Protein AF-A0A4S2RJW4-F1 (afdb_monomer_lite)

Structure (mmCIF, N/CA/C/O backbone):
data_AF-A0A4S2RJW4-F1
#
_entry.id   AF-A0A4S2RJW4-F1
#
loop_
_atom_site.group_PDB
_atom_site.id
_atom_site.type_symbol
_atom_site.label_atom_id
_atom_site.label_alt_id
_atom_site.label_comp_id
_atom_site.label_asym_id
_atom_site.label_entity_id
_atom_site.label_seq_id
_atom_site.pdbx_PDB_ins_code
_atom_site.Cartn_x
_atom_site.Cartn_y
_atom_site.Cartn_z
_atom_site.occupancy
_atom_site.B_iso_or_equiv
_atom_site.auth_seq_id
_atom_site.auth_comp_id
_atom_site.auth_asym_id
_atom_site.auth_atom_id
_atom_site.pdbx_PDB_model_num
ATOM 1 N N . MET A 1 1 ? 20.030 34.247 -15.822 1.00 40.25 1 MET A N 1
ATOM 2 C CA . MET A 1 1 ? 18.973 34.711 -16.744 1.00 40.25 1 MET A CA 1
ATOM 3 C C . MET A 1 1 ? 17.898 33.628 -16.840 1.00 40.25 1 MET A C 1
ATOM 5 O O . MET A 1 1 ? 18.064 32.676 -17.582 1.00 40.25 1 MET A O 1
ATOM 9 N N . LEU A 1 2 ? 16.844 33.732 -16.028 1.00 47.88 2 LEU A N 1
ATOM 10 C CA . LEU A 1 2 ? 15.491 33.231 -16.343 1.00 47.88 2 LEU A CA 1
ATOM 11 C C . LEU A 1 2 ? 14.710 34.426 -16.941 1.00 47.88 2 LEU A C 1
ATOM 13 O O . LEU A 1 2 ? 15.163 35.547 -16.687 1.00 47.88 2 LEU A O 1
ATOM 17 N N . PRO A 1 3 ? 13.548 34.294 -17.625 1.00 50.69 3 PRO A N 1
ATOM 18 C CA . PRO A 1 3 ? 12.750 33.106 -17.976 1.00 50.69 3 PRO A CA 1
ATOM 19 C C . PRO A 1 3 ? 12.239 33.090 -19.447 1.00 50.69 3 PRO A C 1
ATOM 21 O O . PRO A 1 3 ? 12.164 34.117 -20.116 1.00 50.69 3 PRO A O 1
ATOM 24 N N . GLY A 1 4 ? 11.790 31.929 -19.938 1.00 48.94 4 GLY A N 1
ATOM 25 C CA . GLY A 1 4 ? 11.061 31.792 -21.209 1.00 48.94 4 GLY A CA 1
ATOM 26 C C . GLY A 1 4 ? 9.629 31.305 -20.983 1.00 48.94 4 GLY A C 1
ATOM 27 O O . GLY A 1 4 ? 9.409 30.139 -20.680 1.00 48.94 4 GLY A O 1
ATOM 28 N N . MET A 1 5 ? 8.660 32.213 -21.096 1.00 55.56 5 MET A N 1
ATOM 29 C CA . MET A 1 5 ? 7.219 31.961 -20.979 1.00 55.56 5 MET A CA 1
ATOM 30 C C . MET A 1 5 ? 6.632 31.308 -22.247 1.00 55.56 5 MET A C 1
ATOM 32 O O . MET A 1 5 ? 7.030 31.694 -23.340 1.00 55.56 5 MET A O 1
ATOM 36 N N . ARG A 1 6 ? 5.577 30.484 -22.096 1.00 51.50 6 ARG A N 1
ATOM 37 C CA . ARG A 1 6 ? 4.195 30.663 -22.645 1.00 51.50 6 ARG A CA 1
ATOM 38 C C . ARG A 1 6 ? 3.488 29.353 -23.049 1.00 51.50 6 ARG A C 1
ATOM 40 O O . ARG A 1 6 ? 3.748 28.767 -24.086 1.00 51.50 6 ARG A O 1
ATOM 47 N N . ARG A 1 7 ? 2.497 29.014 -22.214 1.00 52.50 7 ARG A N 1
ATOM 48 C CA . ARG A 1 7 ? 1.101 28.592 -22.479 1.00 52.50 7 ARG A CA 1
ATOM 49 C C . ARG A 1 7 ? 0.677 28.161 -23.899 1.00 52.50 7 ARG A C 1
ATOM 51 O O . ARG A 1 7 ? 0.668 28.989 -24.801 1.00 52.50 7 ARG A O 1
ATOM 58 N N . MET A 1 8 ? -0.008 27.013 -23.953 1.00 49.50 8 MET A N 1
ATOM 59 C CA . MET A 1 8 ? -1.307 26.784 -24.633 1.00 49.50 8 MET A CA 1
ATOM 60 C C . MET A 1 8 ? -2.070 25.761 -23.761 1.00 49.50 8 MET A C 1
ATOM 62 O O . MET A 1 8 ? -1.520 24.711 -23.472 1.00 49.50 8 MET A O 1
ATOM 66 N N . ARG A 1 9 ? -3.167 26.055 -23.044 1.00 51.97 9 ARG A N 1
ATOM 67 C CA . ARG A 1 9 ? -4.570 26.258 -23.471 1.00 51.97 9 ARG A CA 1
ATOM 68 C C . ARG A 1 9 ? -5.022 25.324 -24.601 1.00 51.97 9 ARG A C 1
ATOM 70 O O . ARG A 1 9 ? -4.965 25.703 -25.761 1.00 51.97 9 ARG A O 1
ATOM 77 N N . GLY A 1 10 ? -5.545 24.159 -24.217 1.00 41.62 10 GLY A N 1
ATOM 78 C CA . GLY A 1 10 ? -6.416 23.317 -25.035 1.00 41.62 10 GLY A CA 1
ATOM 79 C C . GLY A 1 10 ? -7.712 23.052 -24.272 1.00 41.62 10 GLY A C 1
ATOM 80 O O . GLY A 1 10 ? -7.717 22.330 -23.283 1.00 41.62 10 GLY A O 1
ATOM 81 N N . VAL A 1 11 ? -8.778 23.722 -24.699 1.00 50.44 11 VAL A N 1
ATOM 82 C CA . VAL A 1 11 ? -10.165 23.530 -24.266 1.00 50.44 11 VAL A CA 1
ATOM 83 C C . VAL A 1 11 ? -10.754 22.420 -25.138 1.00 50.44 11 VAL A C 1
ATOM 85 O O . VAL A 1 11 ? -10.668 22.518 -26.359 1.00 50.44 11 VAL A O 1
ATOM 88 N N . GLY A 1 12 ? -11.356 21.397 -24.533 1.00 41.81 12 GLY A N 1
ATOM 89 C CA . GLY A 1 12 ? -12.107 20.351 -25.231 1.00 41.81 12 GLY A CA 1
ATOM 90 C C . GLY A 1 12 ? -13.381 20.031 -24.456 1.00 41.81 12 GLY A C 1
ATOM 91 O O . GLY A 1 12 ? -13.317 19.530 -23.340 1.00 41.81 12 GLY A O 1
ATOM 92 N N . VAL A 1 13 ? -14.520 20.404 -25.032 1.00 50.03 13 VAL A N 1
ATOM 93 C CA . VAL A 1 13 ? -15.886 20.258 -24.508 1.00 50.03 13 VAL A CA 1
ATOM 94 C C . VAL A 1 13 ? -16.549 19.029 -25.148 1.00 50.03 13 VAL A C 1
ATOM 96 O O . VAL A 1 13 ? -16.208 18.695 -26.280 1.00 50.03 13 VAL A O 1
ATOM 99 N N . ALA A 1 14 ? -17.575 18.497 -24.463 1.00 43.53 14 ALA A N 1
ATOM 100 C CA . ALA A 1 14 ? -18.680 17.636 -24.942 1.00 43.53 14 ALA A CA 1
ATOM 101 C C . ALA A 1 14 ? -18.498 16.118 -24.684 1.00 43.53 14 ALA A C 1
ATOM 103 O O . ALA A 1 14 ? -17.388 15.616 -24.754 1.00 43.53 14 ALA A O 1
ATOM 104 N N . ALA A 1 15 ? -19.516 15.307 -24.366 1.00 46.59 15 ALA A N 1
ATOM 105 C CA . ALA A 1 15 ? -20.969 15.487 -24.316 1.00 46.59 15 ALA A CA 1
ATOM 106 C C . ALA A 1 15 ? -21.616 14.466 -23.349 1.00 46.59 15 ALA A C 1
ATOM 108 O O . ALA A 1 15 ? -21.033 13.437 -23.018 1.00 46.59 15 ALA A O 1
ATOM 109 N N . VAL A 1 16 ? -22.850 14.773 -22.948 1.00 46.12 16 VAL A N 1
ATOM 110 C CA . VAL A 1 16 ? -23.788 13.999 -22.119 1.00 46.12 16 VAL A CA 1
ATOM 111 C C . VAL A 1 16 ? -24.336 12.769 -22.858 1.00 46.12 16 VAL A C 1
ATOM 113 O O . VAL A 1 16 ? -24.681 12.871 -24.032 1.00 46.12 16 VAL A O 1
ATOM 116 N N . ALA A 1 17 ? -24.554 11.663 -22.138 1.00 47.47 17 ALA A N 1
ATOM 117 C CA . ALA A 1 17 ? -25.545 10.647 -22.503 1.00 47.47 17 ALA A CA 1
ATOM 118 C C . ALA A 1 17 ? -26.262 10.126 -21.243 1.00 47.47 17 ALA A C 1
ATOM 120 O O . ALA A 1 17 ? -25.708 9.361 -20.458 1.00 47.47 17 ALA A O 1
ATOM 121 N N . VAL A 1 18 ? -27.503 10.581 -21.051 1.00 50.72 18 VAL A N 1
ATOM 122 C CA . VAL A 1 18 ? -28.473 10.034 -20.095 1.00 50.72 18 VAL A CA 1
ATOM 123 C C . VAL A 1 18 ? -29.202 8.893 -20.796 1.00 50.72 18 VAL A C 1
ATOM 125 O O . VAL A 1 18 ? -29.827 9.115 -21.830 1.00 50.72 18 VAL A O 1
ATOM 128 N N . LEU A 1 19 ? -29.152 7.691 -20.227 1.00 49.16 19 LEU A N 1
ATOM 129 C CA . LEU A 1 19 ? -30.024 6.584 -20.611 1.00 49.16 19 LEU A CA 1
ATOM 130 C C . LEU A 1 19 ? -30.984 6.304 -19.458 1.00 49.16 19 LEU A C 1
ATOM 132 O O . LEU A 1 19 ? -30.625 5.700 -18.452 1.00 49.16 19 LEU A O 1
ATOM 136 N N . ALA A 1 20 ? -32.209 6.789 -19.635 1.00 49.47 20 ALA A N 1
ATOM 137 C CA . ALA A 1 20 ? -33.385 6.367 -18.899 1.00 49.47 20 ALA A CA 1
ATOM 138 C C . ALA A 1 20 ? -34.100 5.275 -19.712 1.00 49.47 20 ALA A C 1
ATOM 140 O O . ALA A 1 20 ? -34.496 5.515 -20.849 1.00 49.47 20 ALA A O 1
ATOM 141 N N . LEU A 1 21 ? -34.271 4.098 -19.116 1.00 50.09 21 LEU A N 1
ATOM 142 C CA . LEU A 1 21 ? -35.228 3.041 -19.468 1.00 50.09 21 LEU A CA 1
ATOM 143 C C . LEU A 1 21 ? -35.521 2.314 -18.146 1.00 50.09 21 LEU A C 1
ATOM 145 O O . LEU A 1 21 ? -34.590 2.027 -17.407 1.00 50.09 21 LEU A O 1
ATOM 149 N N . GLY A 1 22 ? -36.735 1.983 -17.732 1.00 41.41 22 GLY A N 1
ATOM 150 C CA . GLY A 1 22 ? -38.061 2.063 -18.322 1.00 41.41 22 GLY A CA 1
ATOM 151 C C . GLY A 1 22 ? -39.036 1.485 -17.285 1.00 41.41 22 GLY A C 1
ATOM 152 O O . GLY A 1 22 ? -38.654 0.670 -16.447 1.00 41.41 22 GLY A O 1
ATOM 153 N N . VAL A 1 23 ? -40.275 1.964 -17.307 1.00 56.31 23 VAL A N 1
ATOM 154 C CA . VAL A 1 23 ? -41.357 1.644 -16.365 1.00 56.31 23 VAL A CA 1
ATOM 155 C C . VAL A 1 23 ? -42.268 0.580 -16.987 1.00 56.31 23 VAL A C 1
ATOM 157 O O . VAL A 1 23 ? -42.657 0.758 -18.137 1.00 56.31 23 VAL A O 1
ATOM 160 N N . ALA A 1 24 ? -42.626 -0.474 -16.243 1.00 46.38 24 ALA A N 1
ATOM 161 C CA . ALA A 1 24 ? -43.830 -1.329 -16.372 1.00 46.38 24 ALA A CA 1
ATOM 162 C C . ALA A 1 24 ? -43.692 -2.499 -15.371 1.00 46.38 24 ALA A C 1
ATOM 164 O O . ALA A 1 24 ? -42.588 -2.996 -15.198 1.00 46.38 24 ALA A O 1
ATOM 165 N N . GLY A 1 25 ? -44.690 -3.035 -14.667 1.00 36.84 25 GLY A N 1
ATOM 166 C CA . GLY A 1 25 ? -46.138 -2.842 -14.559 1.00 36.84 25 GLY A CA 1
ATOM 167 C C . GLY A 1 25 ? -46.614 -3.680 -13.346 1.00 36.84 25 GLY A C 1
ATOM 168 O O . GLY A 1 25 ? -45.944 -4.631 -12.961 1.00 36.84 25 GLY A O 1
ATOM 169 N N . CYS A 1 26 ? -47.595 -3.193 -12.583 1.00 50.16 26 CYS A N 1
ATOM 170 C CA . CYS A 1 26 ? -48.993 -3.660 -12.551 1.00 50.16 26 CYS A CA 1
ATOM 171 C C . CYS A 1 26 ? -49.240 -4.931 -11.707 1.00 50.16 26 CYS A C 1
ATOM 173 O O . CYS A 1 26 ? -48.779 -6.017 -12.036 1.00 50.16 26 CYS A O 1
ATOM 175 N N . GLY A 1 27 ? -50.023 -4.767 -10.637 1.00 34.81 27 GLY A N 1
ATOM 176 C CA . GLY A 1 27 ? -50.526 -5.844 -9.787 1.00 34.81 27 GLY A CA 1
ATOM 177 C C . GLY A 1 27 ? -51.218 -5.283 -8.547 1.00 34.81 27 GLY A C 1
ATOM 178 O O . GLY A 1 27 ? -50.637 -5.271 -7.467 1.00 34.81 27 GLY A O 1
ATOM 179 N N . SER A 1 28 ? -52.428 -4.749 -8.718 1.00 48.97 28 SER A N 1
ATOM 180 C CA . SER A 1 28 ? -53.352 -4.482 -7.613 1.00 48.97 28 SER A CA 1
ATOM 181 C C . SER A 1 28 ? -53.878 -5.809 -7.071 1.00 48.97 28 SER A C 1
ATOM 183 O O . SER A 1 28 ? -54.296 -6.628 -7.877 1.00 48.97 28 SER A O 1
ATOM 185 N N . ASP A 1 29 ? -53.936 -5.986 -5.751 1.00 47.22 29 ASP A N 1
ATOM 186 C CA . ASP A 1 29 ? -55.151 -6.503 -5.118 1.00 47.22 29 ASP A CA 1
ATOM 187 C C . ASP A 1 29 ? -55.186 -6.211 -3.616 1.00 47.22 29 ASP A C 1
ATOM 189 O O . ASP A 1 29 ? -54.164 -6.032 -2.952 1.00 47.22 29 ASP A O 1
ATOM 193 N N . SER A 1 30 ? -56.412 -6.078 -3.132 1.00 50.44 30 SER A N 1
ATOM 194 C CA . SER A 1 30 ? -56.795 -5.628 -1.800 1.00 50.44 30 SER A CA 1
ATOM 195 C C . SER A 1 3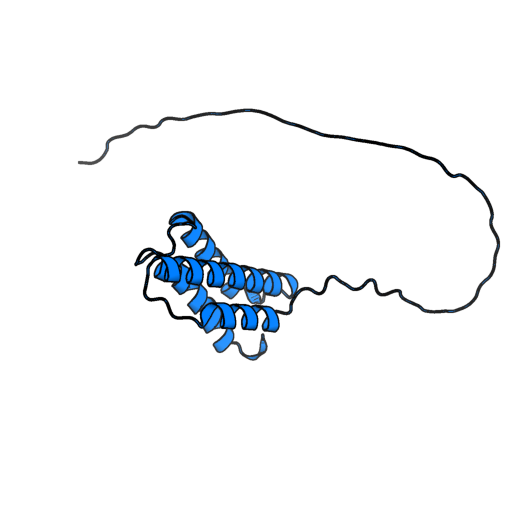0 ? -56.934 -6.824 -0.862 1.00 50.44 30 SER A C 1
ATOM 197 O O . SER A 1 30 ? -57.311 -7.908 -1.293 1.00 50.44 30 SER A O 1
ATOM 199 N N . GLY A 1 31 ? -56.739 -6.624 0.440 1.00 35.62 31 GLY A N 1
ATOM 200 C CA . GLY A 1 31 ? -57.168 -7.621 1.421 1.00 35.62 31 GLY A CA 1
ATOM 201 C C . GLY A 1 31 ? -56.477 -7.477 2.762 1.00 35.62 31 GLY A C 1
ATOM 202 O O . GLY A 1 31 ? -55.357 -7.942 2.942 1.00 35.62 31 GLY A O 1
ATOM 203 N N . GLY A 1 32 ? -57.158 -6.835 3.709 1.00 47.50 32 GLY A N 1
ATOM 204 C CA . GLY A 1 32 ? -56.797 -6.932 5.118 1.00 47.50 32 GLY A CA 1
ATOM 205 C C . GLY A 1 32 ? -57.098 -8.323 5.680 1.00 47.50 32 GLY A C 1
ATOM 206 O O . GLY A 1 32 ? -57.956 -9.032 5.160 1.00 47.50 32 GLY A O 1
ATOM 207 N N . ASN A 1 33 ? -56.397 -8.689 6.753 1.00 39.22 33 ASN A N 1
ATOM 208 C CA . ASN A 1 33 ? -57.024 -9.165 7.984 1.00 39.22 33 ASN A CA 1
ATOM 209 C C . ASN A 1 33 ? -56.001 -9.275 9.122 1.00 39.22 33 ASN A C 1
ATOM 211 O O . ASN A 1 33 ? -54.848 -9.656 8.927 1.00 39.22 33 ASN A O 1
ATOM 215 N N . ASP A 1 34 ? -56.491 -8.934 10.308 1.00 50.66 34 ASP A N 1
ATOM 216 C CA . ASP A 1 34 ? -55.907 -9.094 11.631 1.00 50.66 34 ASP A CA 1
ATOM 217 C C . ASP A 1 34 ? -55.301 -10.475 11.913 1.00 50.66 34 ASP A C 1
ATOM 219 O O . ASP A 1 34 ? -55.821 -11.511 11.499 1.00 50.66 34 ASP A O 1
ATOM 223 N N . GLY A 1 35 ? -54.262 -10.493 12.750 1.00 39.34 35 GLY A N 1
ATOM 224 C CA . GLY A 1 35 ? -53.786 -11.725 13.370 1.00 39.34 35 GLY A CA 1
ATOM 225 C C . GLY A 1 35 ? -52.410 -11.572 13.994 1.00 39.34 35 GLY A C 1
ATOM 226 O O . GLY A 1 35 ? -51.394 -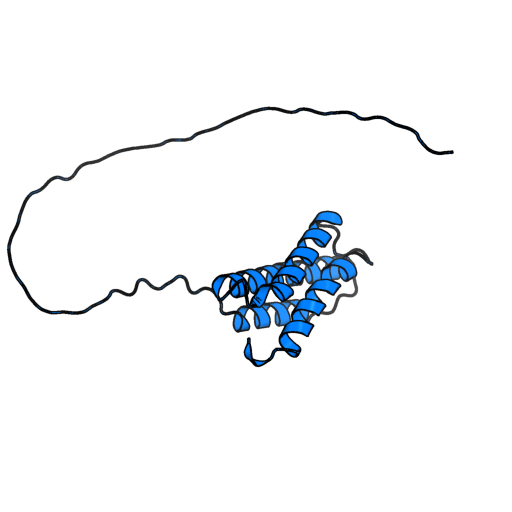11.805 13.349 1.00 39.34 35 GLY A O 1
ATOM 227 N N . GLY A 1 36 ? -52.367 -11.171 15.264 1.00 44.00 36 GLY A N 1
ATOM 228 C CA . GLY A 1 36 ? -51.126 -11.119 16.025 1.00 44.00 36 GLY A CA 1
ATOM 229 C C . GLY A 1 36 ? -50.465 -12.490 16.168 1.00 44.00 36 GLY A C 1
ATOM 230 O O . GLY A 1 36 ? -51.148 -13.505 16.260 1.00 44.00 36 GLY A O 1
ATOM 231 N N . SER A 1 37 ? -49.137 -12.507 16.271 1.00 42.69 37 SER A N 1
ATOM 232 C CA . SER A 1 37 ? -48.391 -13.369 17.195 1.00 42.69 37 SER A CA 1
ATOM 233 C C . SER A 1 37 ? -46.909 -13.011 17.181 1.00 42.69 37 SER A C 1
ATOM 235 O O . SER A 1 37 ? -46.307 -12.738 16.148 1.00 42.69 37 SER A O 1
ATOM 237 N N . LYS A 1 38 ? -46.347 -12.988 18.388 1.00 50.91 38 LYS A N 1
ATOM 238 C CA . LYS A 1 38 ? -44.938 -12.780 18.711 1.00 50.91 38 LYS A CA 1
ATOM 239 C C . LYS A 1 38 ? -44.042 -13.710 17.890 1.00 50.91 38 LYS A C 1
ATOM 241 O O . LYS A 1 38 ? -44.276 -14.912 17.854 1.00 50.91 38 LYS A O 1
ATOM 246 N N . GLY A 1 39 ? -42.959 -13.164 17.354 1.00 40.72 39 GLY A N 1
ATOM 247 C CA . GLY A 1 39 ? -41.896 -13.953 16.748 1.00 40.72 39 GLY A CA 1
ATOM 248 C C . GLY A 1 39 ? -40.797 -13.045 16.237 1.00 40.72 39 GLY A C 1
ATOM 249 O O . GLY A 1 39 ? -40.810 -12.640 15.082 1.00 40.72 39 GLY A O 1
ATOM 250 N N . ALA A 1 40 ? -39.864 -12.690 17.118 1.00 52.81 40 ALA A N 1
ATOM 251 C CA . ALA A 1 40 ? -38.608 -12.095 16.706 1.00 52.81 40 ALA A CA 1
ATOM 252 C C . ALA A 1 40 ? -37.920 -13.038 15.709 1.00 52.81 40 ALA A C 1
ATOM 254 O O . ALA A 1 40 ? -37.517 -14.150 16.040 1.00 52.81 40 ALA A O 1
ATOM 255 N N . SER A 1 41 ? -37.785 -12.584 14.477 1.00 46.16 41 SER A N 1
ATOM 256 C CA . SER A 1 41 ? -36.729 -13.021 13.582 1.00 46.16 41 SER A CA 1
ATOM 257 C C . SER A 1 41 ? -36.319 -11.780 12.831 1.00 46.16 41 SER A C 1
ATOM 259 O O . SER A 1 41 ? -36.861 -11.442 11.785 1.00 46.16 41 SER A O 1
ATOM 261 N N . ALA A 1 42 ? -35.393 -11.045 13.445 1.00 48.41 42 ALA A N 1
ATOM 262 C CA . ALA A 1 42 ? -34.552 -10.144 12.696 1.00 48.41 42 ALA A CA 1
ATOM 263 C C . ALA A 1 42 ? -33.842 -11.016 11.657 1.00 48.41 42 ALA A C 1
ATOM 265 O O . ALA A 1 42 ? -32.886 -11.722 11.975 1.00 48.41 42 ALA A O 1
ATOM 266 N N . SER A 1 43 ? -34.359 -11.022 10.430 1.00 42.06 43 SER A N 1
ATOM 267 C CA . SER A 1 43 ? -33.570 -11.378 9.264 1.00 42.06 43 SER A CA 1
ATOM 268 C C . SER A 1 43 ? -32.434 -10.369 9.220 1.00 42.06 43 SER A C 1
ATOM 270 O O . SER A 1 43 ? -32.571 -9.276 8.678 1.00 42.06 43 SER A O 1
ATOM 272 N N . ALA A 1 44 ? -31.333 -10.703 9.889 1.00 51.06 44 ALA A N 1
ATOM 273 C CA . ALA A 1 44 ? -30.067 -10.050 9.666 1.00 51.06 44 ALA A CA 1
ATOM 274 C C . ALA A 1 44 ? -29.715 -10.352 8.212 1.00 51.06 44 ALA A C 1
ATOM 276 O O . ALA A 1 44 ? -29.239 -11.438 7.883 1.00 51.06 44 ALA A O 1
ATOM 277 N N . THR A 1 45 ? -30.032 -9.413 7.323 1.00 49.81 45 THR A N 1
ATOM 278 C CA . THR A 1 45 ? -29.377 -9.320 6.025 1.00 49.81 45 THR A CA 1
ATOM 279 C C . THR A 1 45 ? -27.886 -9.467 6.307 1.00 49.81 45 THR A C 1
ATOM 281 O O . THR A 1 45 ? -27.389 -8.714 7.150 1.00 49.81 45 THR A O 1
ATOM 284 N N . PRO A 1 46 ? -27.173 -10.441 5.715 1.00 44.50 46 PRO A N 1
ATOM 285 C CA . PRO A 1 46 ? -25.741 -10.529 5.918 1.00 44.50 46 PRO A CA 1
ATOM 286 C C . PRO A 1 46 ? -25.164 -9.193 5.459 1.00 44.50 46 PRO A C 1
ATOM 288 O O . PRO A 1 46 ? -25.237 -8.852 4.276 1.00 44.50 46 PRO A O 1
ATOM 291 N N . SER A 1 47 ? -24.676 -8.397 6.414 1.00 54.22 47 SER A N 1
ATOM 292 C CA . SER A 1 47 ? -23.888 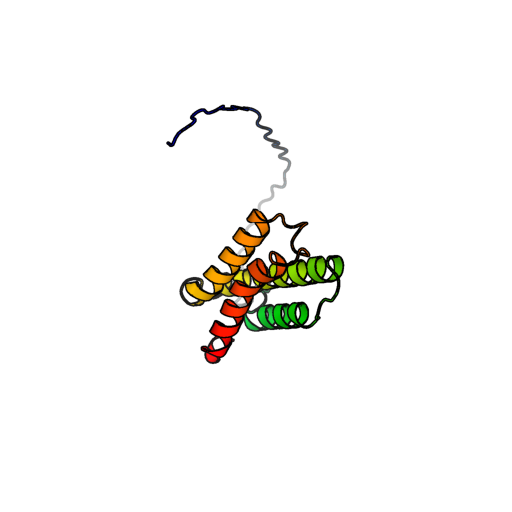-7.214 6.105 1.00 54.22 47 SER A CA 1
ATOM 293 C C . SER A 1 47 ? -22.804 -7.661 5.131 1.00 54.22 47 SER A C 1
ATOM 295 O O . SER A 1 47 ? -22.232 -8.736 5.356 1.00 54.22 47 SER A O 1
ATOM 297 N N . PRO A 1 48 ? -22.529 -6.907 4.052 1.00 49.22 48 PRO A N 1
ATOM 298 C CA . PRO A 1 48 ? -21.411 -7.238 3.183 1.00 49.22 48 PRO A CA 1
ATOM 299 C C . PRO A 1 48 ? -20.198 -7.422 4.088 1.00 49.22 48 PRO A C 1
ATOM 301 O O . PRO A 1 48 ? -19.881 -6.529 4.875 1.00 49.22 48 PRO A O 1
ATOM 304 N N . SER A 1 49 ? -19.619 -8.623 4.080 1.00 55.19 49 SER A N 1
ATOM 305 C CA . SER A 1 49 ? -18.479 -8.956 4.924 1.00 55.19 49 SER A CA 1
ATOM 306 C C . SER A 1 49 ? -17.304 -8.126 4.431 1.00 55.19 49 SER A C 1
ATOM 308 O O . SER A 1 49 ? -16.590 -8.518 3.512 1.00 55.19 49 SER A O 1
ATOM 310 N N . VAL A 1 50 ? -17.176 -6.916 4.970 1.00 70.06 50 VAL A N 1
ATOM 311 C CA . VAL A 1 50 ? -16.020 -6.068 4.730 1.00 70.06 50 VAL A CA 1
ATOM 312 C C . VAL A 1 50 ? -14.859 -6.782 5.403 1.00 70.06 50 VAL A C 1
ATOM 314 O O . VAL A 1 50 ? -14.927 -7.070 6.598 1.00 70.06 50 VAL A O 1
ATOM 317 N N . MET A 1 51 ? -13.847 -7.139 4.615 1.00 86.44 51 MET A N 1
ATOM 318 C CA . MET A 1 51 ? -12.628 -7.768 5.114 1.00 86.44 51 MET A CA 1
ATOM 319 C C . MET A 1 51 ? -12.090 -6.954 6.295 1.00 86.44 51 MET A C 1
ATOM 321 O O . MET A 1 51 ? -12.005 -5.725 6.214 1.00 86.44 51 MET A O 1
ATOM 325 N N . SER A 1 52 ? -11.763 -7.621 7.401 1.00 94.38 52 SER A N 1
ATOM 326 C CA . SER A 1 52 ? -11.205 -6.941 8.571 1.00 94.38 52 SER A CA 1
ATOM 327 C C . SER A 1 52 ? -9.831 -6.337 8.256 1.00 94.38 52 SER A C 1
ATOM 329 O O . SER A 1 52 ? -9.150 -6.752 7.317 1.00 94.38 52 SER A O 1
ATOM 331 N N . VAL A 1 53 ? -9.382 -5.371 9.069 1.00 95.81 53 VAL A N 1
ATOM 332 C CA . VAL A 1 53 ? -8.055 -4.747 8.890 1.00 95.81 53 VAL A CA 1
ATOM 333 C C . VAL A 1 53 ? -6.940 -5.794 8.962 1.00 95.81 53 VAL A C 1
ATOM 335 O O . VAL A 1 53 ? -6.021 -5.747 8.148 1.00 95.81 53 VAL A O 1
ATOM 338 N N . ARG A 1 54 ? -7.043 -6.775 9.872 1.00 96.62 54 ARG A N 1
ATOM 339 C CA . ARG A 1 54 ? -6.081 -7.883 9.975 1.00 96.62 54 ARG A CA 1
ATOM 340 C C . ARG A 1 54 ? -6.058 -8.747 8.722 1.00 96.62 54 ARG A C 1
ATOM 342 O O . ARG A 1 54 ? -4.988 -8.934 8.161 1.00 96.62 54 ARG A O 1
ATOM 349 N N . GLU A 1 55 ? -7.209 -9.218 8.248 1.00 96.44 55 GLU A N 1
ATOM 350 C CA . GLU A 1 55 ? -7.266 -10.049 7.035 1.00 96.44 55 GLU A CA 1
ATOM 351 C C . GLU A 1 55 ? -6.714 -9.308 5.808 1.00 96.44 55 GLU A C 1
ATOM 353 O O . GLU A 1 55 ? -5.969 -9.884 5.013 1.00 96.44 55 GLU A O 1
ATOM 358 N N . ALA A 1 56 ? -7.019 -8.014 5.676 1.00 97.00 56 ALA A N 1
ATOM 359 C CA . ALA A 1 56 ? -6.483 -7.190 4.598 1.00 97.00 56 ALA A CA 1
ATOM 360 C C . ALA A 1 56 ? -4.962 -7.007 4.721 1.00 97.00 56 ALA A C 1
ATOM 362 O O . ALA A 1 56 ? -4.238 -7.074 3.725 1.00 97.00 56 ALA A O 1
ATOM 363 N N . TYR A 1 57 ? -4.461 -6.798 5.940 1.00 97.12 57 TYR A N 1
ATOM 364 C CA . TYR A 1 57 ? -3.033 -6.653 6.208 1.00 97.12 57 TYR A CA 1
ATOM 365 C C . TYR A 1 57 ? -2.256 -7.961 5.979 1.00 97.12 57 TYR A C 1
ATOM 367 O O . TYR A 1 57 ? -1.142 -7.941 5.446 1.00 97.12 57 TYR A O 1
ATOM 375 N N . ASP A 1 58 ? -2.855 -9.108 6.293 1.00 96.12 58 ASP A N 1
ATOM 376 C CA . ASP A 1 58 ? -2.293 -10.426 5.996 1.00 96.12 58 ASP A CA 1
ATOM 377 C C . ASP A 1 58 ? -2.221 -10.660 4.478 1.00 96.12 58 ASP A C 1
ATOM 379 O O . ASP A 1 58 ? -1.187 -11.100 3.964 1.00 96.12 58 ASP A O 1
ATOM 383 N N . ALA A 1 59 ? -3.263 -10.272 3.731 1.00 96.06 59 ALA A N 1
ATOM 384 C CA . ALA A 1 59 ? -3.256 -10.310 2.267 1.00 96.06 59 ALA A CA 1
ATOM 385 C C . ALA A 1 59 ? -2.171 -9.397 1.665 1.00 96.06 59 ALA A C 1
ATOM 387 O O . ALA A 1 59 ? -1.476 -9.792 0.723 1.00 96.06 59 ALA A O 1
ATOM 388 N N . TYR A 1 60 ? -1.970 -8.204 2.232 1.00 97.00 60 TYR A N 1
ATOM 389 C CA . TYR A 1 60 ? -0.855 -7.330 1.864 1.00 97.00 60 TYR A CA 1
ATOM 390 C C . TYR A 1 60 ? 0.501 -7.981 2.143 1.00 97.00 60 TYR A C 1
ATOM 392 O O . TYR A 1 60 ? 1.380 -7.959 1.283 1.00 97.00 60 TYR A O 1
ATOM 400 N N . THR A 1 61 ? 0.670 -8.604 3.308 1.00 95.38 61 THR A N 1
ATOM 401 C CA . THR A 1 61 ? 1.926 -9.263 3.688 1.00 95.38 61 THR A CA 1
ATOM 402 C C . THR A 1 61 ? 2.256 -10.415 2.738 1.00 95.38 61 THR A C 1
ATOM 404 O O . THR A 1 61 ? 3.401 -10.542 2.303 1.00 95.38 61 THR A O 1
ATOM 407 N N . ALA A 1 62 ? 1.252 -11.199 2.337 1.00 94.56 62 ALA A N 1
ATOM 408 C CA . ALA A 1 62 ? 1.401 -12.250 1.334 1.00 94.56 62 ALA A CA 1
ATOM 409 C C . ALA A 1 62 ? 1.804 -11.689 -0.042 1.00 94.56 62 ALA A C 1
ATOM 411 O O . ALA A 1 62 ? 2.728 -12.205 -0.669 1.00 94.56 62 ALA A O 1
ATOM 412 N N . ALA A 1 63 ? 1.175 -10.595 -0.486 1.00 93.88 63 ALA A N 1
ATOM 413 C CA . ALA A 1 63 ? 1.549 -9.906 -1.723 1.00 93.88 63 ALA A CA 1
ATOM 414 C C . ALA A 1 63 ? 2.952 -9.278 -1.650 1.00 93.88 63 ALA A C 1
ATOM 416 O O . ALA A 1 63 ? 3.617 -9.117 -2.672 1.00 93.88 63 ALA A O 1
ATOM 417 N N . ALA A 1 64 ? 3.411 -8.921 -0.448 1.00 89.44 64 ALA A N 1
ATOM 418 C CA . ALA A 1 64 ? 4.696 -8.278 -0.235 1.00 89.44 64 ALA A CA 1
ATOM 419 C C . ALA A 1 64 ? 5.884 -9.242 -0.094 1.00 89.44 64 ALA A C 1
ATOM 421 O O . ALA A 1 64 ? 7.027 -8.786 -0.179 1.00 89.44 64 ALA A O 1
ATOM 422 N N . ALA A 1 65 ? 5.614 -10.533 0.114 1.00 77.94 65 ALA A N 1
ATOM 423 C CA . ALA A 1 65 ? 6.600 -11.572 0.401 1.00 77.94 65 ALA A CA 1
ATOM 424 C C . ALA A 1 65 ? 7.587 -11.910 -0.737 1.00 77.94 65 ALA A C 1
ATOM 426 O O . ALA A 1 65 ? 8.733 -12.238 -0.416 1.00 77.94 65 ALA A O 1
ATOM 427 N N . PRO A 1 66 ? 7.225 -11.857 -2.036 1.00 76.88 66 PRO A N 1
ATOM 428 C CA . PRO A 1 66 ? 8.190 -12.149 -3.087 1.00 76.88 66 PRO A CA 1
ATOM 429 C C . PRO A 1 66 ? 9.255 -11.048 -3.171 1.00 76.88 66 PRO A C 1
ATOM 431 O O . PRO A 1 66 ? 8.948 -9.854 -3.126 1.00 76.88 66 PRO A O 1
ATOM 434 N N . GLY A 1 67 ? 10.516 -11.449 -3.330 1.00 79.31 67 GLY A N 1
ATOM 435 C CA . GLY A 1 67 ? 11.526 -10.584 -3.937 1.00 79.31 67 GLY A CA 1
ATOM 436 C C . GLY A 1 67 ? 11.282 -10.456 -5.445 1.00 79.31 67 GLY A C 1
ATOM 437 O O . GLY A 1 67 ? 10.508 -11.221 -6.017 1.00 79.31 67 GLY A O 1
ATOM 438 N N . CYS A 1 68 ? 11.940 -9.497 -6.089 1.00 89.25 68 CYS A N 1
ATOM 439 C CA . CYS A 1 68 ? 11.986 -9.389 -7.546 1.00 89.25 68 CYS A CA 1
ATOM 440 C C . CYS A 1 68 ? 13.428 -9.139 -7.990 1.00 89.25 68 CYS A C 1
ATOM 442 O O . CYS A 1 68 ? 14.158 -8.406 -7.317 1.00 89.25 68 CYS A O 1
ATOM 444 N N . GLU A 1 69 ? 13.834 -9.732 -9.108 1.00 89.12 69 GLU A N 1
ATOM 445 C CA . GLU A 1 69 ? 15.180 -9.567 -9.670 1.00 89.12 69 GLU A CA 1
ATOM 446 C C . GLU A 1 69 ? 15.140 -8.834 -11.010 1.00 89.12 69 GLU A C 1
ATOM 448 O O . GLU A 1 69 ? 16.059 -8.086 -11.354 1.00 89.12 69 GLU A O 1
ATOM 453 N N . THR A 1 70 ? 14.050 -9.008 -11.757 1.00 92.94 70 THR A N 1
ATOM 454 C CA . THR A 1 70 ? 13.862 -8.389 -13.069 1.00 92.94 70 THR A CA 1
ATOM 455 C C . THR A 1 70 ? 12.840 -7.253 -13.026 1.00 92.94 70 THR A C 1
ATOM 457 O O . THR A 1 70 ? 11.961 -7.204 -12.167 1.00 92.94 70 THR A O 1
ATOM 460 N N . ALA A 1 71 ? 12.928 -6.315 -13.976 1.00 93.19 71 ALA A N 1
ATOM 461 C CA . ALA A 1 71 ? 11.966 -5.215 -14.063 1.00 93.19 71 ALA A CA 1
ATOM 462 C C . ALA A 1 71 ? 10.504 -5.698 -14.219 1.00 93.19 71 ALA A C 1
ATOM 464 O O . ALA A 1 71 ? 9.652 -5.150 -13.522 1.00 93.19 71 ALA A O 1
ATOM 465 N N . PRO A 1 72 ? 10.184 -6.727 -15.036 1.00 94.88 72 PRO A N 1
ATOM 466 C CA . PRO A 1 72 ? 8.829 -7.284 -15.095 1.00 94.88 72 PRO A CA 1
ATOM 467 C C . PRO A 1 72 ? 8.358 -7.893 -13.767 1.00 94.88 72 PRO A C 1
ATOM 469 O O . PRO A 1 72 ? 7.252 -7.608 -13.323 1.00 94.88 72 PRO A O 1
ATOM 472 N N . GLU A 1 73 ? 9.208 -8.650 -13.071 1.00 94.06 73 GLU A N 1
ATOM 473 C CA . GLU A 1 73 ? 8.855 -9.181 -11.745 1.00 94.06 73 GLU A CA 1
ATOM 474 C C . GLU A 1 73 ? 8.611 -8.059 -10.735 1.00 94.06 73 GLU A C 1
ATOM 476 O O . GLU A 1 73 ? 7.678 -8.124 -9.938 1.00 94.06 73 GLU A O 1
ATOM 481 N N . CYS A 1 74 ? 9.430 -7.004 -10.766 1.00 94.12 74 CYS A N 1
ATOM 482 C CA . CYS A 1 74 ? 9.244 -5.853 -9.890 1.00 94.12 74 CYS A CA 1
ATOM 483 C C . CYS A 1 74 ? 7.979 -5.065 -10.241 1.00 94.12 74 CYS A C 1
ATOM 485 O O . CYS A 1 74 ? 7.318 -4.556 -9.338 1.00 94.12 74 CYS A O 1
ATOM 487 N N . GLN A 1 75 ? 7.621 -4.985 -11.524 1.00 96.44 75 GLN A N 1
ATOM 488 C CA . GLN A 1 75 ? 6.364 -4.397 -11.978 1.00 96.44 75 GLN A CA 1
ATOM 489 C C . GLN A 1 75 ? 5.177 -5.141 -11.362 1.00 96.44 75 GLN A C 1
ATOM 491 O O . GLN A 1 75 ? 4.326 -4.517 -10.721 1.00 96.44 75 GLN A O 1
ATOM 496 N N . ASP A 1 76 ? 5.148 -6.464 -11.500 1.00 95.69 76 ASP A N 1
ATOM 497 C CA . ASP A 1 76 ? 4.062 -7.299 -10.988 1.00 95.69 76 ASP A CA 1
ATOM 498 C C . ASP A 1 76 ? 3.999 -7.260 -9.458 1.00 95.69 76 ASP A C 1
ATOM 500 O O . ASP A 1 76 ? 2.931 -7.054 -8.876 1.00 95.69 76 ASP A O 1
ATOM 504 N N . LEU A 1 77 ? 5.153 -7.363 -8.796 1.00 95.44 77 LEU A N 1
ATOM 505 C CA . LEU A 1 77 ? 5.265 -7.315 -7.342 1.00 95.44 77 LEU A CA 1
ATOM 506 C C . LEU A 1 77 ? 4.762 -5.988 -6.767 1.00 95.44 77 LEU A C 1
ATOM 508 O O . LEU A 1 77 ? 3.971 -5.978 -5.824 1.00 95.44 77 LEU A O 1
ATOM 512 N N . VAL A 1 78 ? 5.221 -4.854 -7.301 1.00 96.56 78 VAL A N 1
ATOM 513 C CA . VAL A 1 78 ? 4.820 -3.531 -6.797 1.00 96.56 78 VAL A CA 1
ATOM 514 C C . VAL A 1 78 ? 3.344 -3.271 -7.098 1.00 96.56 78 VAL A C 1
ATOM 516 O O . VAL A 1 78 ? 2.636 -2.741 -6.243 1.00 96.56 78 VAL A O 1
ATOM 519 N N . THR A 1 79 ? 2.849 -3.720 -8.254 1.00 97.19 79 THR A N 1
ATOM 520 C CA . THR A 1 79 ? 1.420 -3.651 -8.596 1.00 97.19 79 THR A CA 1
ATOM 521 C C . THR A 1 79 ? 0.571 -4.448 -7.603 1.00 97.19 79 THR A C 1
ATOM 523 O O . THR A 1 79 ? -0.431 -3.939 -7.096 1.00 97.19 79 THR A O 1
ATOM 526 N N . ALA A 1 80 ? 0.981 -5.677 -7.276 1.00 96.75 80 ALA A N 1
ATOM 527 C CA . ALA A 1 80 ? 0.291 -6.521 -6.306 1.00 96.75 80 ALA A CA 1
ATOM 528 C C . ALA A 1 80 ? 0.312 -5.911 -4.894 1.00 96.75 80 ALA A C 1
ATOM 530 O O . ALA A 1 80 ? -0.735 -5.835 -4.248 1.00 96.75 80 ALA A O 1
ATOM 531 N N . LYS A 1 81 ? 1.473 -5.410 -4.445 1.00 95.94 81 LYS A N 1
ATOM 532 C CA . LYS A 1 81 ? 1.631 -4.700 -3.163 1.00 95.94 81 LYS A CA 1
ATOM 533 C C . LYS A 1 81 ? 0.700 -3.498 -3.066 1.00 95.94 81 LYS A C 1
ATOM 535 O O . LYS A 1 81 ? -0.022 -3.367 -2.080 1.00 95.94 81 LYS A O 1
ATOM 540 N N . LEU A 1 82 ? 0.692 -2.643 -4.089 1.00 97.88 82 LEU A N 1
ATOM 541 C CA . LEU A 1 82 ? -0.143 -1.446 -4.115 1.00 97.88 82 LEU A CA 1
ATOM 542 C C . LEU A 1 82 ? -1.631 -1.806 -4.080 1.00 97.88 82 LEU A C 1
ATOM 544 O O . LEU A 1 82 ? -2.381 -1.244 -3.288 1.00 97.88 82 LEU A O 1
ATOM 548 N N . ARG A 1 83 ? -2.053 -2.793 -4.881 1.00 97.88 83 ARG A N 1
ATOM 549 C CA . ARG A 1 83 ? -3.440 -3.275 -4.886 1.00 97.88 83 ARG A CA 1
ATOM 550 C C . ARG A 1 83 ? -3.866 -3.804 -3.517 1.00 97.88 83 ARG A C 1
ATOM 552 O O . ARG A 1 83 ? -4.959 -3.486 -3.058 1.00 97.88 83 ARG A O 1
ATOM 559 N N . ALA A 1 84 ? -3.024 -4.602 -2.866 1.00 97.88 84 ALA A N 1
ATOM 560 C CA . ALA A 1 84 ? -3.340 -5.130 -1.545 1.00 97.88 84 ALA A CA 1
ATOM 561 C C . ALA A 1 84 ? -3.374 -4.018 -0.482 1.00 97.88 84 ALA A C 1
ATOM 563 O O . ALA A 1 84 ? -4.277 -4.001 0.349 1.00 97.88 84 ALA A O 1
ATOM 564 N N . ALA A 1 85 ? -2.466 -3.039 -0.555 1.00 98.31 85 ALA A N 1
ATOM 565 C CA . ALA A 1 85 ? -2.462 -1.879 0.337 1.00 98.31 85 ALA A CA 1
ATOM 566 C C . ALA A 1 85 ? -3.725 -1.014 0.194 1.00 98.31 85 ALA A C 1
ATOM 568 O O . ALA A 1 85 ? -4.246 -0.517 1.193 1.00 98.31 85 ALA A O 1
ATOM 569 N N . VAL A 1 86 ? -4.271 -0.880 -1.021 1.00 98.38 86 VAL A N 1
ATOM 570 C CA . VAL A 1 86 ? -5.585 -0.252 -1.237 1.00 98.38 86 VAL A CA 1
ATOM 571 C C . VAL A 1 86 ? -6.682 -0.997 -0.472 1.00 98.38 86 VAL A C 1
ATOM 573 O O . VAL A 1 86 ? -7.493 -0.349 0.187 1.00 98.38 86 VAL A O 1
ATOM 576 N N . GLY A 1 87 ? -6.657 -2.333 -0.466 1.00 97.62 87 GLY A N 1
ATOM 577 C CA . GLY A 1 87 ? -7.562 -3.147 0.352 1.00 97.62 87 GLY A CA 1
ATOM 578 C C . GLY A 1 87 ? -7.399 -2.900 1.857 1.00 97.62 87 GLY A C 1
ATOM 579 O O . GLY A 1 87 ? -8.393 -2.736 2.563 1.00 97.62 87 GLY A O 1
ATOM 580 N N . VAL A 1 88 ? -6.159 -2.773 2.353 1.00 98.12 88 VAL A N 1
ATOM 581 C CA . VAL A 1 88 ? -5.897 -2.397 3.760 1.00 98.12 88 VAL A CA 1
ATOM 582 C C . VAL A 1 88 ? -6.511 -1.035 4.073 1.00 98.12 88 VAL A C 1
ATOM 584 O O . VAL A 1 88 ? -7.183 -0.875 5.090 1.00 98.12 88 VAL A O 1
ATOM 587 N N . ARG A 1 89 ? -6.341 -0.052 3.185 1.00 98.44 89 ARG A N 1
ATOM 588 C CA . ARG A 1 89 ? -6.938 1.278 3.346 1.00 98.44 89 ARG A CA 1
ATOM 589 C C . ARG A 1 89 ? -8.461 1.235 3.388 1.00 98.44 89 ARG A C 1
ATOM 591 O O . ARG A 1 89 ? -9.057 1.937 4.201 1.00 98.44 89 ARG A O 1
ATOM 598 N N . GLU A 1 90 ? -9.095 0.457 2.519 1.00 97.81 90 GLU A N 1
ATOM 599 C CA . GLU A 1 90 ? -10.551 0.292 2.513 1.00 97.81 90 GLU A CA 1
ATOM 600 C C . GLU A 1 90 ? -11.048 -0.316 3.828 1.00 97.81 90 GLU A C 1
ATOM 602 O O . GLU A 1 90 ? -11.978 0.224 4.429 1.00 97.81 90 GLU A O 1
ATOM 607 N N . ALA A 1 91 ? -10.371 -1.351 4.332 1.00 97.12 91 ALA A N 1
ATOM 608 C CA . ALA A 1 91 ? -10.673 -1.942 5.633 1.00 97.12 91 ALA A CA 1
ATOM 609 C C . ALA A 1 91 ? -10.491 -0.932 6.784 1.00 97.12 91 ALA A C 1
ATOM 611 O O . ALA A 1 91 ? -11.368 -0.799 7.636 1.00 97.12 91 ALA A O 1
ATOM 612 N N . MET A 1 92 ? -9.395 -0.161 6.784 1.00 97.50 92 MET A N 1
ATOM 613 C CA . MET A 1 92 ? -9.141 0.889 7.781 1.00 97.50 92 MET A CA 1
ATOM 614 C C . MET A 1 92 ? -10.245 1.954 7.786 1.00 97.50 92 MET A C 1
ATOM 616 O O . MET A 1 92 ? -10.757 2.314 8.846 1.00 97.50 92 MET A O 1
ATOM 620 N N . ARG A 1 93 ? -10.658 2.425 6.602 1.00 97.31 93 ARG A N 1
ATOM 621 C CA . ARG A 1 93 ? -11.740 3.411 6.451 1.00 97.31 93 ARG A CA 1
ATOM 622 C C . ARG A 1 93 ? -13.092 2.875 6.911 1.00 97.31 93 ARG A C 1
ATOM 624 O O . ARG A 1 93 ? -13.869 3.640 7.472 1.00 97.31 93 ARG A O 1
ATOM 631 N N . ALA A 1 94 ? -13.372 1.598 6.658 1.00 95.88 94 ALA A N 1
ATOM 632 C CA . ALA A 1 94 ? -14.621 0.963 7.062 1.00 95.88 94 ALA A CA 1
ATOM 633 C C . ALA A 1 94 ? -14.734 0.791 8.584 1.00 95.88 94 ALA A C 1
ATOM 635 O O . ALA A 1 94 ? -15.842 0.821 9.113 1.00 95.88 94 ALA A O 1
ATOM 636 N N . VAL A 1 95 ? -13.604 0.620 9.279 1.00 94.81 95 VAL A N 1
ATOM 637 C CA . VAL A 1 95 ? -13.566 0.511 10.742 1.00 94.81 95 VAL A CA 1
ATOM 638 C C . VAL A 1 95 ? -13.622 1.887 11.404 1.00 94.81 95 VAL A C 1
ATOM 640 O O . VAL A 1 95 ? -14.553 2.155 12.156 1.00 94.81 95 VAL A O 1
ATOM 643 N N . ASP A 1 96 ? -12.627 2.743 11.154 1.00 95.38 96 ASP A N 1
ATOM 644 C CA . ASP A 1 96 ? -12.538 4.090 11.731 1.00 95.38 96 ASP A CA 1
ATOM 645 C C . ASP A 1 96 ? -11.467 4.913 10.996 1.00 95.38 96 ASP A C 1
ATOM 647 O O . ASP A 1 96 ? -10.271 4.826 11.281 1.00 95.38 96 ASP A O 1
ATOM 651 N N . ALA A 1 97 ? -11.892 5.746 10.046 1.00 96.50 97 ALA A N 1
ATOM 652 C CA . ALA A 1 97 ? -10.967 6.548 9.250 1.00 96.50 97 ALA A CA 1
ATOM 653 C C . ALA A 1 97 ? -10.120 7.531 10.081 1.00 96.50 97 ALA A C 1
ATOM 655 O O . ALA A 1 97 ? -9.001 7.833 9.673 1.00 96.50 97 ALA A O 1
ATOM 656 N N . ALA A 1 98 ? -10.621 8.018 11.223 1.00 97.50 98 ALA A N 1
ATOM 657 C CA . ALA A 1 98 ? -9.888 8.961 12.067 1.00 97.50 98 ALA A CA 1
ATOM 658 C C . ALA A 1 98 ? -8.787 8.247 12.859 1.00 97.50 98 ALA A C 1
ATOM 660 O O . ALA A 1 98 ? -7.664 8.736 12.950 1.00 97.50 98 ALA A O 1
ATOM 661 N N . ARG A 1 99 ? -9.075 7.044 13.373 1.00 97.06 99 ARG A N 1
ATOM 662 C CA . ARG A 1 99 ? -8.075 6.212 14.063 1.00 97.06 99 ARG A CA 1
ATOM 663 C C . ARG A 1 99 ? -6.907 5.813 13.158 1.00 97.06 99 ARG A C 1
ATOM 665 O O . ARG A 1 99 ? -5.797 5.631 13.649 1.00 97.06 99 ARG A O 1
ATOM 672 N N . PHE A 1 100 ? -7.165 5.647 11.864 1.00 98.06 100 PHE A N 1
ATOM 673 C CA . PHE A 1 100 ? -6.194 5.167 10.880 1.00 98.06 100 PHE A CA 1
ATOM 674 C C . PHE A 1 100 ? -5.718 6.255 9.903 1.00 98.06 100 PHE A C 1
ATOM 676 O O . PHE A 1 100 ? -5.217 5.927 8.829 1.00 98.06 100 PHE A O 1
ATOM 683 N N . GLU A 1 101 ? -5.864 7.540 10.240 1.00 98.50 101 GLU A N 1
ATOM 684 C CA . GLU A 1 101 ? -5.543 8.654 9.333 1.00 98.50 101 GLU A CA 1
ATOM 685 C C . GLU A 1 101 ? -4.123 8.550 8.746 1.00 98.50 101 GLU A C 1
ATOM 687 O O . GLU A 1 101 ? -3.937 8.635 7.530 1.00 98.50 101 GLU A O 1
ATOM 692 N N . GLU A 1 102 ? -3.130 8.295 9.597 1.00 98.38 102 GLU A N 1
ATOM 693 C CA . GLU A 1 102 ? -1.720 8.206 9.217 1.00 98.38 102 GLU A CA 1
ATOM 694 C C . GLU A 1 102 ? -1.410 7.034 8.259 1.00 98.38 102 GLU A C 1
ATOM 696 O O . GLU A 1 102 ? -0.935 7.290 7.146 1.00 98.38 102 GLU A O 1
ATOM 701 N N . PRO A 1 103 ? -1.724 5.760 8.583 1.00 98.44 103 PRO A N 1
ATOM 702 C CA . PRO A 1 103 ? -1.484 4.651 7.660 1.00 98.44 103 PRO A CA 1
ATOM 703 C C . PRO A 1 103 ? -2.324 4.740 6.379 1.00 98.44 103 PRO A C 1
ATOM 705 O O . PRO A 1 103 ? -1.860 4.317 5.319 1.00 98.44 103 PRO A O 1
ATOM 708 N N . ILE A 1 104 ? -3.521 5.342 6.425 1.00 98.69 104 ILE A N 1
ATOM 709 C CA . ILE A 1 104 ? -4.297 5.681 5.220 1.00 98.69 104 ILE A CA 1
ATOM 710 C C . ILE A 1 104 ? -3.526 6.685 4.350 1.00 98.69 104 ILE A C 1
ATOM 712 O O . ILE A 1 104 ? -3.484 6.529 3.126 1.00 98.69 104 ILE A O 1
ATOM 716 N N . GLY A 1 105 ? -2.917 7.700 4.968 1.00 98.69 105 GLY A N 1
ATOM 717 C CA . GLY A 1 105 ? -2.096 8.708 4.303 1.00 98.69 105 GLY A CA 1
ATOM 718 C C . GLY A 1 105 ? -0.937 8.094 3.522 1.00 98.69 105 GLY A C 1
ATOM 719 O O . GLY A 1 105 ? -0.741 8.433 2.355 1.00 98.69 105 GLY A O 1
ATOM 720 N N . PHE A 1 106 ? -0.233 7.121 4.102 1.00 98.75 106 PHE A N 1
ATOM 721 C CA . PHE A 1 106 ? 0.848 6.424 3.405 1.00 98.75 106 PHE A CA 1
ATOM 722 C C . PHE A 1 106 ? 0.370 5.684 2.148 1.00 98.75 106 PHE A C 1
ATOM 724 O O . PHE A 1 106 ? 1.004 5.782 1.096 1.00 98.75 106 PHE A O 1
ATOM 731 N N . VAL A 1 107 ? -0.774 4.995 2.204 1.00 98.75 107 VAL A N 1
ATOM 732 C CA . VAL A 1 107 ? -1.333 4.329 1.013 1.00 98.75 107 VAL A CA 1
ATOM 733 C C . VAL A 1 107 ? -1.700 5.347 -0.071 1.00 98.75 107 VAL A C 1
ATOM 735 O O . VAL A 1 107 ? -1.443 5.098 -1.247 1.00 98.75 107 VAL A O 1
ATOM 738 N N . ASN A 1 108 ? -2.240 6.512 0.302 1.00 98.75 108 ASN A N 1
ATOM 739 C CA . ASN A 1 108 ? -2.546 7.569 -0.666 1.00 98.75 108 ASN A CA 1
ATOM 740 C C . ASN A 1 108 ? -1.274 8.082 -1.359 1.00 98.75 108 ASN A C 1
ATOM 742 O O . ASN A 1 108 ? -1.247 8.164 -2.583 1.00 98.75 108 ASN A O 1
ATOM 746 N N . VAL A 1 109 ? -0.200 8.339 -0.604 1.00 98.75 109 VAL A N 1
ATOM 747 C CA . VAL A 1 109 ? 1.097 8.750 -1.173 1.00 98.75 109 VAL A CA 1
ATOM 748 C C . VAL A 1 109 ? 1.654 7.678 -2.115 1.00 98.75 109 VAL A C 1
ATOM 750 O O . VAL A 1 109 ? 2.218 8.005 -3.159 1.00 98.75 109 VAL A O 1
ATOM 753 N N . ALA A 1 110 ? 1.494 6.394 -1.785 1.00 98.50 110 ALA A N 1
ATOM 754 C CA . ALA A 1 110 ? 1.917 5.300 -2.658 1.00 98.50 110 ALA A CA 1
ATOM 755 C C . ALA A 1 110 ? 1.161 5.304 -3.999 1.00 98.50 110 ALA A C 1
ATOM 757 O O . ALA A 1 110 ? 1.784 5.148 -5.050 1.00 98.50 110 ALA A O 1
ATOM 758 N N . GLU A 1 111 ? -0.160 5.515 -3.973 1.00 98.56 111 GLU A N 1
ATOM 759 C CA . GLU A 1 111 ? -0.972 5.633 -5.190 1.00 98.56 111 GLU A CA 1
ATOM 760 C C . GLU A 1 111 ? -0.613 6.874 -6.008 1.00 98.56 111 GLU A C 1
ATOM 762 O O . GLU A 1 111 ? -0.407 6.753 -7.212 1.00 98.56 111 GLU A O 1
ATOM 767 N N . GLU A 1 112 ? -0.445 8.033 -5.368 1.00 98.56 112 GLU A N 1
ATOM 768 C CA . GLU A 1 112 ? -0.022 9.267 -6.043 1.00 98.56 112 GLU A CA 1
ATOM 769 C C . GLU A 1 112 ? 1.328 9.093 -6.745 1.00 98.56 112 GLU A C 1
ATOM 771 O O . GLU A 1 112 ? 1.508 9.534 -7.881 1.00 98.56 112 GLU A O 1
ATOM 776 N N . ARG A 1 113 ? 2.281 8.408 -6.101 1.00 98.25 113 ARG A N 1
ATOM 777 C CA . ARG A 1 113 ? 3.577 8.084 -6.711 1.00 98.25 113 ARG A CA 1
ATOM 778 C C . ARG A 1 113 ? 3.411 7.115 -7.879 1.00 98.25 113 ARG A C 1
ATOM 780 O O . ARG A 1 113 ? 4.026 7.323 -8.922 1.00 98.25 113 ARG A O 1
ATOM 787 N N . ALA A 1 114 ? 2.577 6.087 -7.743 1.00 98.06 114 ALA A N 1
ATOM 788 C CA . ALA A 1 114 ? 2.320 5.146 -8.830 1.00 98.06 114 ALA A CA 1
ATOM 789 C C . ALA A 1 114 ? 1.672 5.828 -10.046 1.00 98.06 114 ALA A C 1
ATOM 791 O O . ALA A 1 114 ? 2.059 5.557 -11.183 1.00 98.06 114 ALA A O 1
ATOM 792 N N . ASP A 1 115 ? 0.743 6.752 -9.810 1.00 98.19 115 ASP A N 1
ATOM 793 C CA . ASP A 1 115 ? 0.108 7.551 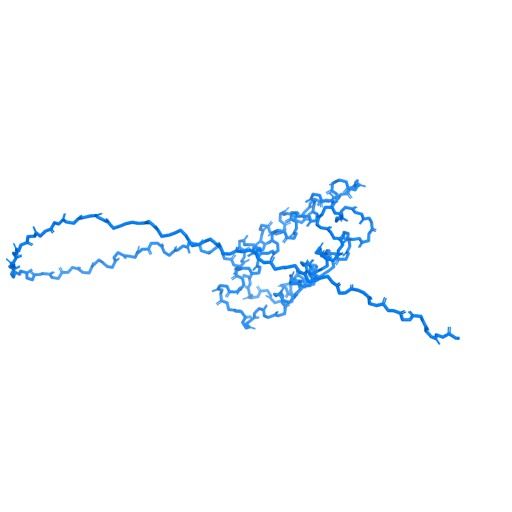-10.856 1.00 98.19 115 ASP A CA 1
ATOM 794 C C . ASP A 1 115 ? 1.107 8.530 -11.495 1.00 98.19 115 ASP A C 1
ATOM 796 O O . ASP A 1 115 ? 1.133 8.675 -12.716 1.00 98.19 115 ASP A O 1
ATOM 800 N N . HIS A 1 116 ? 1.980 9.153 -10.695 1.00 97.50 116 HIS A N 1
ATOM 801 C CA . HIS A 1 116 ? 3.023 10.062 -11.177 1.00 97.50 116 HIS A CA 1
ATOM 802 C C . HIS A 1 116 ? 4.038 9.377 -12.104 1.00 97.50 116 HIS A C 1
ATOM 804 O O . HIS A 1 116 ? 4.419 9.950 -13.126 1.00 97.50 116 HIS A O 1
ATOM 810 N N . TYR A 1 117 ? 4.483 8.165 -11.761 1.00 94.62 117 TYR A N 1
ATOM 811 C CA . TYR A 1 117 ? 5.476 7.424 -12.548 1.00 94.62 117 TYR A CA 1
ATOM 812 C C . TYR A 1 117 ? 4.885 6.626 -13.717 1.00 94.62 117 TYR A C 1
ATOM 814 O O . TYR A 1 117 ? 5.644 6.173 -14.578 1.00 94.62 117 TYR A O 1
ATOM 822 N N . GLY A 1 118 ? 3.560 6.470 -13.752 1.00 96.56 118 GLY A N 1
ATOM 823 C CA . GLY A 1 118 ? 2.858 5.551 -14.642 1.00 96.56 118 GLY A CA 1
ATOM 824 C C . GLY A 1 118 ? 2.760 4.155 -14.027 1.00 96.56 118 GLY A C 1
ATOM 825 O O . GLY A 1 118 ? 3.768 3.526 -13.697 1.00 96.56 118 GLY A O 1
ATOM 826 N N . ARG A 1 119 ? 1.527 3.649 -13.883 1.00 96.69 119 ARG A N 1
ATOM 827 C CA . ARG A 1 119 ? 1.254 2.341 -13.258 1.00 96.69 119 ARG A CA 1
ATOM 828 C C . ARG A 1 119 ? 1.824 1.155 -14.041 1.00 96.69 119 ARG A C 1
ATOM 830 O O . ARG A 1 119 ? 1.937 0.074 -13.480 1.00 96.69 119 ARG A O 1
ATOM 837 N N . ASP A 1 120 ? 2.190 1.344 -15.302 1.00 96.06 120 ASP A N 1
ATOM 838 C CA . ASP A 1 120 ? 2.853 0.377 -16.182 1.00 96.06 120 ASP A CA 1
ATOM 839 C C . ASP A 1 120 ? 4.393 0.421 -16.100 1.00 96.06 120 ASP A C 1
ATOM 841 O O . ASP A 1 120 ? 5.066 -0.401 -16.720 1.00 96.06 120 ASP A O 1
ATOM 845 N N . ASN A 1 121 ? 4.955 1.349 -15.319 1.00 94.88 121 ASN A N 1
ATOM 846 C CA . ASN A 1 121 ? 6.394 1.600 -15.217 1.00 94.88 121 ASN A CA 1
ATOM 847 C C . ASN A 1 121 ? 6.923 1.522 -13.768 1.00 94.88 121 ASN A C 1
ATOM 849 O O . ASN A 1 121 ? 7.954 2.100 -13.412 1.00 94.88 121 ASN A O 1
ATOM 853 N N . LEU A 1 122 ? 6.225 0.794 -12.900 1.00 94.94 122 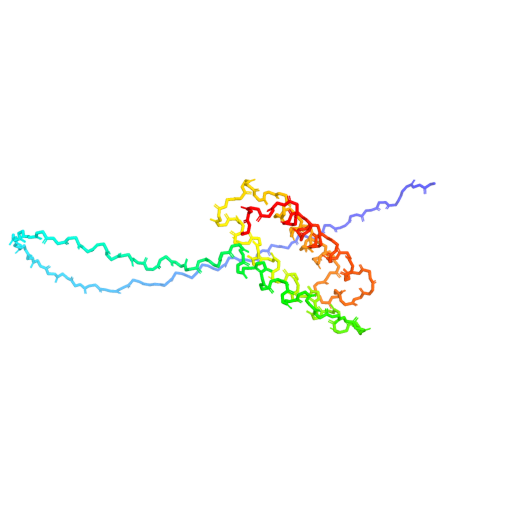LEU A N 1
ATOM 854 C CA . LEU A 1 122 ? 6.605 0.555 -11.506 1.00 94.94 122 LEU A CA 1
ATOM 855 C C . LEU A 1 122 ? 7.793 -0.406 -11.373 1.00 94.94 122 LEU A C 1
ATOM 857 O O . LEU A 1 122 ? 8.493 -0.370 -10.365 1.00 94.94 122 LEU A O 1
ATOM 861 N N . GLY A 1 123 ? 8.057 -1.231 -12.388 1.00 91.81 123 GLY A N 1
ATOM 862 C CA . GLY A 1 123 ? 9.212 -2.130 -12.440 1.00 91.81 123 GLY A CA 1
ATOM 863 C C . GLY A 1 123 ? 10.559 -1.434 -12.650 1.00 91.81 123 GLY A C 1
ATOM 864 O O . GLY A 1 123 ? 11.609 -2.032 -12.404 1.00 91.81 123 GLY A O 1
ATOM 865 N N . ALA A 1 124 ? 10.558 -0.169 -13.082 1.00 92.44 124 ALA A N 1
ATOM 866 C CA . ALA A 1 124 ? 11.785 0.595 -13.257 1.00 92.44 124 ALA A CA 1
ATOM 867 C C . ALA A 1 124 ? 12.475 0.858 -11.910 1.00 92.44 124 ALA A C 1
ATOM 869 O O . ALA A 1 124 ? 11.850 1.208 -10.903 1.00 92.44 124 ALA A O 1
ATOM 870 N N . LYS A 1 125 ? 13.805 0.721 -11.904 1.00 78.88 125 LYS A N 1
ATOM 871 C CA . LYS A 1 125 ? 14.637 0.985 -10.727 1.00 78.88 125 LYS A CA 1
ATOM 872 C C . LYS A 1 125 ? 14.427 2.431 -10.262 1.00 78.88 125 LYS A C 1
ATOM 874 O O . LYS A 1 125 ? 14.648 3.362 -11.028 1.00 78.88 125 LYS A O 1
ATOM 879 N N . GLY A 1 126 ? 14.021 2.607 -9.006 1.00 88.25 126 GLY A N 1
ATOM 880 C CA . GLY A 1 126 ? 13.680 3.908 -8.421 1.00 88.25 126 GLY A CA 1
ATOM 881 C C . GLY A 1 126 ? 12.173 4.111 -8.273 1.00 88.25 126 GLY A C 1
ATOM 882 O O . GLY A 1 126 ? 11.732 4.465 -7.184 1.00 88.25 126 GLY A O 1
ATOM 883 N N . ASN A 1 127 ? 11.379 3.779 -9.294 1.00 93.44 127 ASN A N 1
ATOM 884 C CA . ASN A 1 127 ? 9.914 3.862 -9.227 1.00 93.44 127 ASN A CA 1
ATOM 885 C C . ASN A 1 127 ? 9.357 2.815 -8.256 1.00 93.44 127 ASN A C 1
ATOM 887 O O . ASN A 1 127 ? 8.546 3.136 -7.387 1.00 93.44 127 ASN A O 1
ATOM 891 N N . SER A 1 128 ? 9.872 1.583 -8.340 1.00 92.62 128 SER A N 1
ATOM 892 C CA . SER A 1 128 ? 9.527 0.497 -7.416 1.00 92.62 128 SER A CA 1
ATOM 893 C C . SER A 1 128 ? 9.781 0.876 -5.958 1.00 92.62 128 SER A C 1
ATOM 895 O O . SER A 1 128 ? 8.939 0.634 -5.091 1.00 92.62 128 SER A O 1
ATOM 897 N N . PHE A 1 129 ? 10.924 1.514 -5.689 1.00 94.00 129 PHE A N 1
ATOM 898 C CA . PHE A 1 129 ? 11.281 2.011 -4.363 1.00 94.00 129 PHE A CA 1
ATOM 899 C C . PHE A 1 129 ? 10.367 3.158 -3.931 1.00 94.00 129 PHE A C 1
ATOM 901 O O . PHE A 1 129 ? 9.829 3.114 -2.830 1.00 94.00 129 PHE A O 1
ATOM 908 N N . ALA A 1 130 ? 10.138 4.140 -4.804 1.00 95.81 130 ALA A N 1
ATOM 909 C CA . ALA A 1 130 ? 9.302 5.290 -4.493 1.00 95.81 130 ALA A CA 1
ATOM 910 C C . ALA A 1 130 ? 7.869 4.875 -4.129 1.00 95.81 130 ALA A C 1
ATOM 912 O O . ALA A 1 130 ? 7.307 5.428 -3.190 1.00 95.81 130 ALA A O 1
ATOM 913 N N . VAL A 1 131 ? 7.284 3.879 -4.798 1.00 97.19 131 VAL A N 1
ATOM 914 C CA . VAL A 1 131 ? 5.960 3.356 -4.414 1.00 97.19 131 VAL A CA 1
ATOM 915 C C . VAL A 1 131 ? 6.032 2.494 -3.150 1.00 97.19 131 VAL A C 1
ATOM 917 O O . VAL A 1 131 ? 5.139 2.565 -2.312 1.00 97.19 131 VAL A O 1
ATOM 920 N N . SER A 1 132 ? 7.091 1.701 -2.970 1.00 95.38 132 SER A N 1
ATOM 921 C CA . SER A 1 132 ? 7.202 0.779 -1.829 1.00 95.38 132 SER A CA 1
ATOM 922 C C . SER A 1 132 ? 7.525 1.466 -0.499 1.00 95.38 132 SER A C 1
ATOM 924 O O . SER A 1 132 ? 7.100 0.975 0.541 1.00 95.38 132 SER A O 1
ATOM 926 N N . GLU A 1 133 ? 8.273 2.570 -0.505 1.00 97.12 133 GLU A N 1
ATOM 927 C CA . GLU A 1 133 ? 8.674 3.308 0.703 1.00 97.12 133 GLU A CA 1
ATOM 928 C C . GLU A 1 133 ? 7.476 3.699 1.597 1.00 97.12 133 GLU A C 1
ATOM 930 O O . GLU A 1 133 ? 7.457 3.289 2.758 1.00 97.12 133 GLU A O 1
ATOM 935 N N . PRO A 1 134 ? 6.440 4.410 1.113 1.00 98.25 134 PRO A N 1
ATOM 936 C CA . PRO A 1 134 ? 5.285 4.731 1.948 1.00 98.25 134 PRO A CA 1
ATOM 937 C C . PRO A 1 134 ? 4.526 3.470 2.395 1.00 98.25 134 PRO A C 1
ATOM 939 O O . PRO A 1 134 ? 4.064 3.390 3.530 1.00 98.25 134 PRO A O 1
ATOM 942 N N . LEU A 1 135 ? 4.471 2.413 1.579 1.00 97.94 135 LEU A N 1
ATOM 943 C CA . LEU A 1 135 ? 3.861 1.145 2.003 1.00 97.94 135 LEU A CA 1
ATOM 944 C C . LEU A 1 135 ? 4.636 0.475 3.155 1.00 97.94 135 LEU A C 1
ATOM 946 O O . LEU A 1 135 ? 4.041 -0.190 4.003 1.00 97.94 135 LEU A O 1
ATOM 950 N N . GLN A 1 136 ? 5.954 0.677 3.240 1.00 97.19 136 GLN A N 1
ATOM 951 C CA . GLN A 1 136 ? 6.752 0.251 4.395 1.00 97.19 136 GLN A CA 1
ATOM 952 C C . GLN A 1 136 ? 6.472 1.104 5.637 1.00 97.19 136 GLN A C 1
ATOM 954 O O . GLN A 1 136 ? 6.496 0.566 6.742 1.00 97.19 136 GLN A O 1
ATOM 959 N N . GLN A 1 137 ? 6.157 2.392 5.477 1.00 98.44 137 GLN A N 1
ATOM 960 C CA . GLN A 1 137 ? 5.734 3.259 6.585 1.00 98.44 137 GLN A CA 1
ATOM 961 C C . GLN A 1 137 ? 4.378 2.816 7.156 1.00 98.44 137 GLN A C 1
ATOM 963 O O . GLN A 1 137 ? 4.234 2.725 8.371 1.00 98.44 137 GLN A O 1
ATOM 968 N N . MET A 1 138 ? 3.429 2.400 6.306 1.00 98.38 138 MET A N 1
ATOM 969 C CA . MET A 1 138 ? 2.180 1.758 6.753 1.00 98.38 138 MET A CA 1
ATOM 970 C C . MET A 1 138 ? 2.459 0.507 7.603 1.00 98.38 138 MET A C 1
ATOM 972 O O . MET A 1 138 ? 1.885 0.335 8.676 1.00 98.38 138 MET A O 1
ATOM 976 N N . VAL A 1 139 ? 3.366 -0.363 7.150 1.00 97.69 139 VAL A N 1
ATOM 977 C CA . VAL A 1 139 ? 3.784 -1.558 7.905 1.00 97.69 139 VAL A CA 1
ATOM 978 C C . VAL A 1 139 ? 4.441 -1.190 9.236 1.00 97.69 139 VAL A C 1
ATOM 980 O O . VAL A 1 139 ? 4.173 -1.833 10.250 1.00 97.69 139 VAL A O 1
ATOM 983 N N . ALA A 1 140 ? 5.313 -0.180 9.244 1.00 98.12 140 ALA A N 1
ATOM 984 C CA . ALA A 1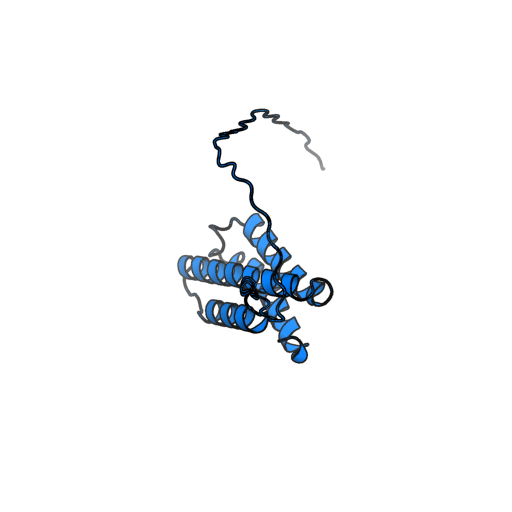 140 ? 5.973 0.296 10.456 1.00 98.12 140 ALA A CA 1
ATOM 985 C C . ALA A 1 140 ? 4.950 0.798 11.482 1.00 98.12 140 ALA A C 1
ATOM 987 O O . ALA A 1 140 ? 4.993 0.375 12.635 1.00 98.12 140 ALA A O 1
ATOM 988 N N . TRP A 1 141 ? 3.960 1.569 11.034 1.00 98.31 141 TRP A N 1
ATOM 989 C CA . TRP A 1 141 ? 2.888 2.066 11.887 1.00 98.31 141 TRP A CA 1
ATOM 990 C C . TRP A 1 141 ? 2.125 0.929 12.585 1.00 98.31 141 TRP A C 1
ATOM 992 O O . TRP A 1 141 ? 1.932 0.967 13.798 1.00 98.31 141 TRP A O 1
ATOM 1002 N N . PHE A 1 142 ? 1.764 -0.141 11.865 1.00 97.25 142 PHE A N 1
ATOM 1003 C CA . PHE A 1 142 ? 1.104 -1.305 12.475 1.00 97.25 142 PHE A CA 1
ATOM 1004 C C . PHE A 1 142 ? 1.980 -2.032 13.504 1.00 97.25 142 PHE A C 1
ATOM 1006 O O . PHE A 1 142 ? 1.466 -2.552 14.494 1.00 97.25 142 PHE A O 1
ATOM 1013 N N . ARG A 1 143 ? 3.303 -2.067 13.298 1.00 97.00 143 ARG A N 1
ATOM 1014 C CA . ARG A 1 143 ? 4.250 -2.657 14.262 1.00 97.00 143 ARG A CA 1
ATOM 1015 C C . ARG A 1 143 ? 4.359 -1.828 15.538 1.00 97.00 143 ARG A C 1
ATOM 1017 O O . ARG A 1 143 ? 4.518 -2.399 16.612 1.00 97.00 143 ARG A O 1
ATOM 1024 N N . GLU A 1 144 ? 4.263 -0.509 15.421 1.00 97.62 144 GLU A N 1
ATOM 1025 C CA . GLU A 1 144 ? 4.250 0.423 16.554 1.00 97.62 144 GLU A CA 1
ATOM 1026 C C . GLU A 1 144 ? 2.910 0.399 17.309 1.00 97.62 144 GLU A C 1
ATOM 1028 O O . GLU A 1 144 ? 2.861 0.714 18.498 1.00 97.62 144 GLU A O 1
ATOM 1033 N N . HIS A 1 145 ? 1.839 -0.063 16.654 1.00 96.62 145 HIS A N 1
ATOM 1034 C CA . HIS A 1 145 ? 0.478 -0.102 17.190 1.00 96.62 145 HIS A CA 1
ATOM 1035 C C . HIS A 1 145 ? -0.132 -1.521 17.178 1.00 96.62 145 HIS A C 1
ATOM 1037 O O . HIS A 1 145 ? -1.191 -1.733 16.589 1.00 96.62 145 HIS A O 1
ATOM 1043 N N . PRO A 1 146 ? 0.448 -2.523 17.866 1.00 91.12 146 PRO A N 1
ATOM 1044 C CA . PRO A 1 146 ? 0.028 -3.925 17.738 1.00 91.12 146 PRO A CA 1
ATOM 1045 C C . PRO A 1 146 ? -1.425 -4.217 18.167 1.00 91.12 146 PRO A C 1
ATOM 1047 O O . PRO A 1 146 ? -1.974 -5.243 17.781 1.00 91.12 146 PRO A O 1
ATOM 1050 N N . GLY A 1 147 ? -2.068 -3.331 18.942 1.00 90.38 147 GLY A N 1
ATOM 1051 C CA . GLY A 1 147 ? -3.465 -3.472 19.389 1.00 90.38 147 GLY A CA 1
ATOM 1052 C C . GLY A 1 147 ? -4.529 -3.004 18.385 1.00 90.38 147 GLY A C 1
ATOM 1053 O O . GLY A 1 147 ? -5.708 -2.932 18.735 1.00 90.38 147 GLY A O 1
ATOM 1054 N N . VAL A 1 148 ? -4.130 -2.609 17.173 1.00 90.12 148 VAL A N 1
ATOM 1055 C CA . VAL A 1 148 ? -5.047 -2.157 16.108 1.00 90.12 148 VAL A CA 1
ATOM 1056 C C . VAL A 1 148 ? -5.310 -3.233 15.045 1.00 90.12 148 VAL A C 1
ATOM 1058 O O . VAL A 1 148 ? -6.233 -3.062 14.251 1.00 90.12 148 VAL A O 1
ATOM 1061 N N . LEU A 1 149 ? -4.511 -4.312 15.043 1.00 86.94 149 LEU A N 1
ATOM 1062 C CA . LEU A 1 149 ? -4.676 -5.500 14.200 1.00 86.94 149 LEU A CA 1
ATOM 1063 C C . LEU A 1 149 ? -5.414 -6.604 14.954 1.00 86.94 149 LEU A C 1
ATOM 1065 O O . LEU A 1 149 ? -4.997 -6.964 16.082 1.00 86.94 149 LEU A O 1
#

Sequence (149 aa):
MLPGMRRMRGVGVAAVAVLALGVAGCGSDSGGNDGGSKGASASATPSPSVMSVREAYDAYTAAAAPGCETAPECQDLVTAKLRAAVGVREAMRAVDAARFEEPIGFVNVAEERADHYGRDNLGAKGNSFAVSEPLQQMVAWFREHPGVL

Foldseek 3Di:
DDDDDDDDDDDDDDDDDDDDDDDDDDDDDDDDDDDDDDDDDPPPPPDPPLQALVRLVVQLVVLQPDDDDALVRLLSSLLSNLVSLVSSLSNCVVVPCVVCVQLNVLSVQLVVLCVVCDSNRCSDPPSSCSSVVSVVVSVVVCVVVVVRD

Radius of gyration: 25.23 Å; chains: 1; bounding box: 76×49×45 Å

pLDDT: mean 79.27, std 23.03, range [34.81, 98.75]

Secondary structure (DSSP, 8-state):
-------------------------------------------------PPPHHHHHHHHHHHH-----SHHHHHHHHHHHHHHHHHHHHHHHHHHTTTTHHHHHHHHHHHHHHHHH-TT-TTSTTHHHHHHHHHHHHHHHHHH-GGG-